Protein AF-A0A9P9GJC4-F1 (afdb_monomer)

Nearest PDB structures (foldseek):
  5ur6-assembly1_A-2  TM=6.004E-01  e=6.185E-03  Arabidopsis thaliana
  8ay9-assembly1_A  TM=5.274E-01  e=1.596E-02  Citrus sinensis
  4gy9-assembly1_A  TM=4.892E-01  e=3.865E-02  Medicago truncatula
  8dhb-assembly1_J  TM=3.626E-01  e=7.529E-01  Homo sapiens
  4dkn-assembly1_A  TM=5.669E-01  e=9.425E+00  Branchiostoma floridae

Foldseek 3Di:
DKDKDKDKDKDKAQAALVLLCVVPVDPQKDWDWDDDPAAKIKIKIWGWDQDPVDHRIIIIMIMIMMIHHNCVCCPPPHDVVVVVVVVVVVVSVVSSVVRVVVVVVVD

pLDDT: mean 85.7, std 7.87, range [53.81, 92.69]

Radius of gyration: 15.8 Å; Cα contacts (8 Å, |Δi|>4): 184; chains: 1; bounding box: 36×25×43 Å

Secondary structure (DSSP, 8-state):
--EEEEEEEEEEESS-HHHHHHTSSS-SEEEEEEEETTTEEEEEEEEEEE-SSSTT-EEEEEEEEEEETTGGGGSTT-HHHHHHHHHHHHHHHHHHHHHHHHHHHT-

Structure (mmCIF, N/CA/C/O backbone):
data_AF-A0A9P9GJC4-F1
#
_entry.id   AF-A0A9P9GJC4-F1
#
loop_
_atom_site.group_PDB
_atom_site.id
_atom_site.type_symbol
_atom_site.label_atom_id
_atom_site.label_alt_id
_atom_site.label_comp_id
_atom_site.label_asym_id
_atom_site.label_entity_id
_atom_site.label_seq_id
_atom_site.pdbx_PDB_ins_code
_atom_site.Cartn_x
_atom_site.Cartn_y
_atom_site.Cartn_z
_atom_site.occupancy
_atom_site.B_iso_or_equiv
_atom_site.auth_seq_id
_atom_site.auth_comp_id
_atom_site.auth_asym_id
_atom_site.auth_atom_id
_atom_site.pdbx_PDB_model_num
ATOM 1 N N . MET A 1 1 ? 13.433 -12.880 -21.734 1.00 53.81 1 MET A N 1
ATOM 2 C CA . MET A 1 1 ? 13.726 -12.807 -20.287 1.00 53.81 1 MET A CA 1
ATOM 3 C C . MET A 1 1 ? 13.771 -11.338 -19.893 1.00 53.81 1 MET A C 1
ATOM 5 O O . MET A 1 1 ? 14.693 -10.652 -20.305 1.00 53.81 1 MET A O 1
ATOM 9 N N . GLY A 1 2 ? 12.731 -10.826 -19.230 1.00 64.06 2 GLY A N 1
ATOM 10 C CA . GLY A 1 2 ? 12.693 -9.446 -18.723 1.00 64.06 2 GLY A CA 1
ATOM 11 C C . GLY A 1 2 ? 13.034 -9.419 -17.235 1.00 64.06 2 GLY A C 1
ATOM 12 O O . GLY A 1 2 ? 12.798 -10.409 -16.546 1.00 64.06 2 GLY A O 1
ATOM 13 N N . GLN A 1 3 ? 13.595 -8.314 -16.748 1.00 80.25 3 GLN A N 1
ATOM 14 C CA . GLN A 1 3 ? 13.851 -8.133 -15.318 1.00 80.25 3 GLN A CA 1
ATOM 15 C C . GLN A 1 3 ? 12.529 -7.946 -14.563 1.00 80.25 3 GLN A C 1
ATOM 17 O O . GLN A 1 3 ? 11.560 -7.440 -15.134 1.00 80.25 3 GLN A O 1
ATOM 22 N N . GLN A 1 4 ? 12.499 -8.337 -13.287 1.00 85.31 4 GLN A N 1
ATOM 23 C CA . GLN A 1 4 ? 11.355 -8.156 -12.394 1.00 85.31 4 GLN A CA 1
ATOM 24 C C . GLN A 1 4 ? 11.819 -7.604 -11.040 1.00 85.31 4 GLN A C 1
ATOM 26 O O . GLN A 1 4 ? 12.921 -7.903 -10.582 1.00 85.31 4 GLN A O 1
ATOM 31 N N . THR A 1 5 ? 10.983 -6.787 -10.409 1.00 87.19 5 THR A N 1
ATOM 32 C CA . THR A 1 5 ? 11.148 -6.323 -9.026 1.00 87.19 5 THR A CA 1
ATOM 33 C C . THR A 1 5 ? 9.780 -6.251 -8.364 1.00 87.19 5 THR A C 1
ATOM 35 O O . THR A 1 5 ? 8.791 -5.945 -9.032 1.00 87.19 5 THR A O 1
ATOM 38 N N . SER A 1 6 ? 9.723 -6.531 -7.066 1.00 87.00 6 SER A N 1
ATOM 39 C CA . SER A 1 6 ? 8.514 -6.389 -6.262 1.00 87.00 6 SER A CA 1
ATOM 40 C C . SER A 1 6 ? 8.803 -5.609 -4.985 1.00 87.00 6 SER A C 1
ATOM 42 O O . SER A 1 6 ? 9.848 -5.794 -4.354 1.00 87.00 6 SER A O 1
ATOM 44 N N . LEU A 1 7 ? 7.875 -4.743 -4.596 1.00 87.06 7 LEU A N 1
ATOM 45 C CA . LEU A 1 7 ? 7.899 -4.026 -3.328 1.00 87.06 7 LEU A CA 1
ATOM 46 C C . LEU A 1 7 ? 6.609 -4.327 -2.571 1.00 87.06 7 LEU A C 1
ATOM 48 O O . LEU A 1 7 ? 5.526 -4.101 -3.098 1.00 87.06 7 LEU A O 1
ATOM 52 N N . VAL A 1 8 ? 6.749 -4.809 -1.339 1.00 88.75 8 VAL A N 1
ATOM 53 C CA . VAL A 1 8 ? 5.637 -5.008 -0.407 1.00 88.75 8 VAL A CA 1
ATOM 54 C C . VAL A 1 8 ? 5.755 -3.954 0.686 1.00 88.75 8 VAL A C 1
ATOM 56 O O . VAL A 1 8 ? 6.835 -3.779 1.255 1.00 88.75 8 VAL A O 1
ATOM 59 N N . VAL A 1 9 ? 4.669 -3.236 0.949 1.00 88.31 9 VAL A N 1
ATOM 60 C CA . VAL A 1 9 ? 4.573 -2.254 2.031 1.00 88.31 9 VAL A CA 1
ATOM 61 C C . VAL A 1 9 ? 3.348 -2.581 2.864 1.00 88.31 9 VAL A C 1
ATOM 63 O O . VAL A 1 9 ? 2.245 -2.662 2.333 1.00 88.31 9 VAL A O 1
ATOM 66 N N . GLU A 1 10 ? 3.548 -2.737 4.166 1.00 90.44 10 GLU A N 1
ATOM 67 C CA . GLU A 1 10 ? 2.471 -2.889 5.140 1.00 90.44 10 GLU A CA 1
ATOM 68 C C . GLU A 1 10 ? 2.336 -1.604 5.955 1.00 90.44 10 GLU A C 1
ATOM 70 O O . GLU A 1 10 ? 3.333 -1.027 6.395 1.00 90.44 10 GLU A O 1
ATOM 75 N N . VAL A 1 11 ? 1.102 -1.160 6.159 1.00 89.00 11 VAL A N 1
ATOM 76 C CA . VAL A 1 11 ? 0.760 0.009 6.964 1.00 89.00 11 VAL A CA 1
ATOM 77 C C . VAL A 1 11 ? -0.310 -0.398 7.958 1.00 89.00 11 VAL A C 1
ATOM 79 O O . VAL A 1 11 ? -1.341 -0.954 7.592 1.00 89.00 11 VAL A O 1
ATOM 82 N N . GLU A 1 12 ? -0.070 -0.089 9.223 1.00 91.38 12 GLU A N 1
ATOM 83 C CA . GLU A 1 12 ? -1.061 -0.268 10.273 1.00 91.38 12 GLU A CA 1
ATOM 84 C C . GLU A 1 12 ? -1.914 1.001 10.386 1.00 91.38 12 GLU A C 1
ATOM 86 O O . GLU A 1 12 ? -1.378 2.104 10.546 1.00 91.38 12 GLU A O 1
ATOM 91 N N . ILE A 1 13 ? -3.233 0.854 10.313 1.00 88.25 13 ILE A N 1
ATOM 92 C CA . ILE A 1 13 ? -4.209 1.940 10.428 1.00 88.25 13 ILE A CA 1
ATOM 93 C C . ILE A 1 13 ? -5.047 1.685 11.678 1.00 88.25 13 ILE A C 1
ATOM 95 O O . ILE A 1 13 ? -5.676 0.632 11.785 1.00 88.25 13 ILE A O 1
ATOM 99 N N . GLU A 1 14 ? -5.092 2.640 12.608 1.00 89.88 14 GLU A N 1
ATOM 100 C CA . GLU A 1 14 ? -5.852 2.526 13.864 1.00 89.88 14 GLU A CA 1
ATOM 101 C C . GLU A 1 14 ? -7.343 2.818 13.643 1.00 89.88 14 GLU A C 1
ATOM 103 O O . GLU A 1 14 ? -7.957 3.666 14.287 1.00 89.88 14 GLU A O 1
ATOM 108 N N . ALA A 1 15 ? -7.929 2.101 12.690 1.00 86.81 15 ALA A N 1
ATOM 109 C CA . ALA A 1 15 ? -9.339 2.158 12.371 1.00 86.81 15 ALA A CA 1
ATOM 110 C C . ALA A 1 15 ? -9.877 0.760 12.037 1.00 86.81 15 ALA A C 1
ATOM 112 O O . ALA A 1 15 ? -9.134 -0.057 11.475 1.00 86.81 15 ALA A O 1
ATOM 113 N N . PRO A 1 16 ? -11.163 0.486 12.329 1.00 86.38 16 PRO A N 1
ATOM 114 C CA . PRO A 1 16 ? -11.821 -0.741 11.897 1.00 86.38 16 PRO A CA 1
ATOM 115 C C . PRO A 1 16 ? -11.795 -0.889 10.374 1.00 86.38 16 PRO A C 1
ATOM 117 O O . PRO A 1 16 ? -11.853 0.102 9.638 1.00 86.38 16 PRO A O 1
ATOM 120 N N . VAL A 1 17 ? -11.751 -2.133 9.895 1.00 85.44 17 VAL A N 1
ATOM 121 C CA . VAL A 1 17 ? -11.637 -2.434 8.458 1.00 85.44 17 VAL A CA 1
ATOM 122 C C . VAL A 1 17 ? -12.834 -1.909 7.670 1.00 85.44 17 VAL A C 1
ATOM 124 O O . VAL A 1 17 ? -12.692 -1.513 6.519 1.00 85.44 17 VAL A O 1
ATOM 127 N N . GLU A 1 18 ? -14.004 -1.826 8.297 1.00 85.12 18 GLU A N 1
ATOM 128 C CA . GLU A 1 18 ? -15.230 -1.285 7.713 1.00 85.12 18 GLU A CA 1
ATOM 129 C C . GLU A 1 18 ? -15.098 0.209 7.397 1.00 85.12 18 GLU A C 1
ATOM 131 O O . GLU A 1 18 ? -15.553 0.658 6.346 1.00 85.12 18 GLU A O 1
ATOM 136 N N . VAL A 1 19 ? -14.426 0.968 8.270 1.00 84.00 19 VAL A N 1
ATOM 137 C CA . VAL A 1 19 ? -14.160 2.398 8.054 1.00 84.00 19 VAL A CA 1
ATOM 138 C C . VAL A 1 19 ? -13.191 2.573 6.893 1.00 84.00 19 VAL A C 1
ATOM 140 O O . VAL A 1 19 ? -13.455 3.359 5.985 1.00 84.00 19 VAL A O 1
ATOM 143 N N . VAL A 1 20 ? -12.104 1.799 6.877 1.00 82.69 20 VAL A N 1
ATOM 144 C CA . VAL A 1 20 ? -11.110 1.853 5.795 1.00 82.69 20 VAL A CA 1
ATOM 145 C C . VAL A 1 20 ? -11.734 1.456 4.453 1.00 82.69 20 VAL A C 1
ATOM 147 O O . VAL A 1 20 ? -11.502 2.133 3.454 1.00 82.69 20 VAL A O 1
ATOM 150 N N . ARG A 1 21 ? -12.583 0.421 4.433 1.00 81.00 21 ARG A N 1
ATOM 151 C CA . ARG A 1 21 ? -13.352 0.016 3.247 1.00 81.00 21 ARG A CA 1
ATOM 152 C C . ARG A 1 21 ? -14.293 1.121 2.779 1.00 81.00 21 ARG A C 1
ATOM 154 O O . ARG A 1 21 ? -14.357 1.376 1.594 1.00 81.00 21 ARG A O 1
ATOM 161 N N . SER A 1 22 ? -14.974 1.840 3.671 1.00 78.75 22 SER A N 1
ATOM 162 C CA . SER A 1 22 ? -15.884 2.920 3.247 1.00 78.75 22 SER A CA 1
ATOM 163 C C . SER A 1 22 ? -15.195 4.065 2.487 1.00 78.75 22 SER A C 1
ATOM 165 O O . SER A 1 22 ? -15.849 4.785 1.740 1.00 78.75 22 SER A O 1
ATOM 167 N N . LEU A 1 23 ? -13.875 4.225 2.640 1.00 77.12 23 LEU A N 1
ATOM 168 C CA . LEU A 1 23 ? -13.086 5.228 1.917 1.00 77.12 23 LEU A CA 1
ATOM 169 C C . LEU A 1 23 ? -12.764 4.827 0.468 1.00 77.12 23 LEU A C 1
ATOM 171 O O . LEU A 1 23 ? -12.297 5.665 -0.307 1.00 77.12 23 LEU A O 1
ATOM 175 N N . ARG A 1 24 ? -12.979 3.563 0.091 1.00 66.31 24 ARG A N 1
ATOM 176 C CA . ARG A 1 24 ? -12.825 3.061 -1.277 1.00 66.31 24 ARG A CA 1
ATOM 177 C C . ARG A 1 24 ? -13.958 2.097 -1.589 1.00 66.31 24 ARG A C 1
ATOM 179 O O . ARG A 1 24 ? -13.989 1.018 -1.024 1.00 66.31 24 ARG A O 1
ATOM 186 N N . ASP A 1 25 ? -14.822 2.451 -2.533 1.00 62.72 25 ASP A N 1
ATOM 187 C CA . ASP A 1 25 ? -15.987 1.667 -2.983 1.00 62.72 25 ASP A CA 1
ATOM 188 C C . ASP A 1 25 ? -15.673 0.269 -3.606 1.00 62.72 25 ASP A C 1
ATOM 190 O O . ASP A 1 25 ? -16.389 -0.179 -4.496 1.00 62.72 25 ASP A O 1
ATOM 194 N N . ASP A 1 26 ? -14.626 -0.446 -3.178 1.00 62.69 26 ASP A N 1
ATOM 195 C CA . ASP A 1 26 ? -14.166 -1.725 -3.737 1.00 62.69 26 ASP A CA 1
ATOM 196 C C . ASP A 1 26 ? -14.045 -2.841 -2.669 1.00 62.69 26 ASP A C 1
ATOM 198 O O . ASP A 1 26 ? -13.807 -2.563 -1.488 1.00 62.69 26 ASP A O 1
ATOM 202 N N . PRO A 1 27 ? -14.206 -4.122 -3.068 1.00 63.72 27 PRO A N 1
ATOM 203 C CA . PRO A 1 27 ? -14.080 -5.280 -2.190 1.00 63.72 27 PRO A CA 1
ATOM 204 C C . PRO A 1 27 ? -12.629 -5.442 -1.707 1.00 63.72 27 PRO A C 1
ATOM 206 O O . PRO A 1 27 ? -11.727 -4.763 -2.179 1.00 63.72 27 PRO A O 1
ATOM 209 N N . ASP A 1 28 ? -12.403 -6.347 -0.753 1.00 66.44 28 ASP A N 1
ATOM 210 C CA . ASP A 1 28 ? -11.176 -6.564 0.051 1.00 66.44 28 ASP A CA 1
ATOM 211 C C . ASP A 1 28 ? -9.809 -6.501 -0.649 1.00 66.44 28 ASP A C 1
ATOM 213 O O . ASP A 1 28 ? -8.772 -6.412 0.020 1.00 66.44 28 ASP A O 1
ATOM 217 N N . VAL A 1 29 ? -9.811 -6.568 -1.975 1.00 74.25 29 VAL A N 1
ATOM 218 C CA . VAL A 1 29 ? -8.659 -6.543 -2.854 1.00 74.25 29 VAL A CA 1
ATOM 219 C C . VAL A 1 29 ? -8.938 -5.591 -4.020 1.00 74.25 29 VAL A C 1
ATOM 221 O O . VAL A 1 29 ? -9.865 -5.808 -4.799 1.00 74.25 29 VAL A O 1
ATOM 224 N N . PHE A 1 30 ? -8.105 -4.560 -4.163 1.00 80.00 30 PHE A N 1
ATOM 225 C CA . PHE A 1 30 ? -8.080 -3.693 -5.339 1.00 80.00 30 PHE A CA 1
ATOM 226 C C . PHE A 1 30 ? -6.804 -3.957 -6.133 1.00 80.00 30 PHE A C 1
ATOM 228 O O . PHE A 1 30 ? -5.696 -3.668 -5.673 1.00 80.00 30 PHE A O 1
ATOM 235 N N . GLU A 1 31 ? -6.969 -4.496 -7.336 1.00 86.69 31 GLU A N 1
ATOM 236 C CA . GLU A 1 31 ? -5.876 -4.859 -8.231 1.00 86.69 31 GLU A CA 1
ATOM 237 C C . GLU A 1 31 ? -6.002 -4.128 -9.562 1.00 86.69 31 GLU A C 1
ATOM 239 O O . GLU A 1 31 ? -7.073 -4.079 -10.170 1.00 86.69 31 GLU A O 1
ATOM 244 N N . TRP A 1 32 ? -4.888 -3.601 -10.063 1.00 87.00 32 TRP A N 1
ATOM 245 C CA . TRP A 1 32 ? -4.824 -3.153 -11.447 1.00 87.00 32 TRP A CA 1
ATOM 246 C C . TRP A 1 32 ? -3.474 -3.447 -12.085 1.00 87.00 32 TRP A C 1
ATOM 248 O O . TRP A 1 32 ? -2.411 -3.427 -11.459 1.00 87.00 32 TRP A O 1
ATOM 258 N N . GLY A 1 33 ? -3.531 -3.683 -13.391 1.00 89.06 33 GLY A N 1
ATOM 259 C CA . GLY A 1 33 ? -2.374 -3.910 -14.234 1.00 89.06 33 GLY A CA 1
ATOM 260 C C . GLY A 1 33 ? -2.304 -2.891 -15.358 1.00 89.06 33 GLY A C 1
ATOM 261 O O . GLY A 1 33 ? -3.314 -2.584 -15.984 1.00 89.06 33 GLY A O 1
ATOM 262 N N . GLY A 1 34 ? -1.111 -2.386 -15.656 1.00 86.75 34 GLY A N 1
ATOM 263 C CA . GLY A 1 34 ? -0.928 -1.449 -16.760 1.00 86.75 34 GLY A CA 1
ATOM 264 C C . GLY A 1 34 ? 0.529 -1.263 -17.148 1.00 86.75 34 GLY A C 1
ATOM 265 O O . GLY A 1 34 ? 1.439 -1.562 -16.374 1.00 86.75 34 GLY A O 1
ATOM 266 N N . GLY A 1 35 ? 0.762 -0.784 -18.366 1.00 87.50 35 GLY A N 1
ATOM 267 C CA . GLY A 1 35 ? 2.104 -0.465 -18.832 1.00 87.50 35 GLY A CA 1
ATOM 268 C C . GLY A 1 35 ? 2.270 -0.530 -20.344 1.00 87.50 35 GLY A C 1
ATOM 269 O O . GLY A 1 35 ? 1.311 -0.634 -21.106 1.00 87.50 35 GLY A O 1
ATOM 270 N N . TRP A 1 36 ? 3.527 -0.472 -20.764 1.00 86.62 36 TRP A N 1
ATOM 271 C CA . TRP A 1 36 ? 3.964 -0.560 -22.149 1.00 86.62 36 TRP A CA 1
ATOM 272 C C . TRP A 1 36 ? 4.790 -1.823 -22.330 1.00 86.62 36 TRP A C 1
ATOM 274 O O . TRP A 1 36 ? 5.993 -1.846 -22.067 1.00 86.62 36 TRP A O 1
ATOM 284 N N . TRP A 1 37 ? 4.151 -2.899 -22.773 1.00 83.12 37 TRP A N 1
ATOM 285 C CA . TRP A 1 37 ? 4.870 -4.119 -23.116 1.00 83.12 37 TRP A CA 1
ATOM 286 C C . TRP A 1 37 ? 5.737 -3.903 -24.373 1.00 83.12 37 TRP A C 1
ATOM 288 O O . TRP A 1 37 ? 5.230 -3.350 -25.348 1.00 83.12 37 TRP A O 1
ATOM 298 N N . PRO A 1 38 ? 7.021 -4.327 -24.398 1.00 88.56 38 PRO A N 1
ATOM 299 C CA . PRO A 1 38 ? 7.759 -5.095 -23.380 1.00 88.56 38 PRO A CA 1
ATOM 300 C C . PRO A 1 38 ? 8.642 -4.248 -22.437 1.00 88.56 38 PRO A C 1
ATOM 302 O O . PRO A 1 38 ? 9.455 -4.788 -21.683 1.00 88.56 38 PRO A O 1
ATOM 305 N N . LEU A 1 39 ? 8.532 -2.922 -22.496 1.00 90.00 39 LEU A N 1
ATOM 306 C CA . LEU A 1 39 ? 9.403 -1.994 -21.775 1.00 90.00 39 LEU A CA 1
ATOM 307 C C . LEU A 1 39 ? 9.148 -2.001 -20.267 1.00 90.00 39 LEU A C 1
ATOM 309 O O . LEU A 1 39 ? 10.098 -2.106 -19.491 1.00 90.00 39 LEU A O 1
ATOM 313 N N . LEU A 1 40 ? 7.886 -1.898 -19.857 1.00 89.06 40 LEU A N 1
ATOM 314 C CA . LEU A 1 40 ? 7.496 -1.800 -18.456 1.00 89.06 40 LEU A CA 1
ATOM 315 C C . LEU A 1 40 ? 6.035 -2.212 -18.285 1.00 89.06 40 LEU A C 1
ATOM 317 O O . LEU A 1 40 ? 5.150 -1.607 -18.873 1.00 89.06 40 LEU A O 1
ATOM 321 N N . MET A 1 41 ? 5.783 -3.210 -17.452 1.00 92.06 41 MET A N 1
ATOM 322 C CA . MET A 1 41 ? 4.459 -3.621 -16.997 1.00 92.06 41 MET A CA 1
ATOM 323 C C . MET A 1 41 ? 4.439 -3.572 -15.475 1.00 92.06 41 MET A C 1
ATOM 325 O O . MET A 1 41 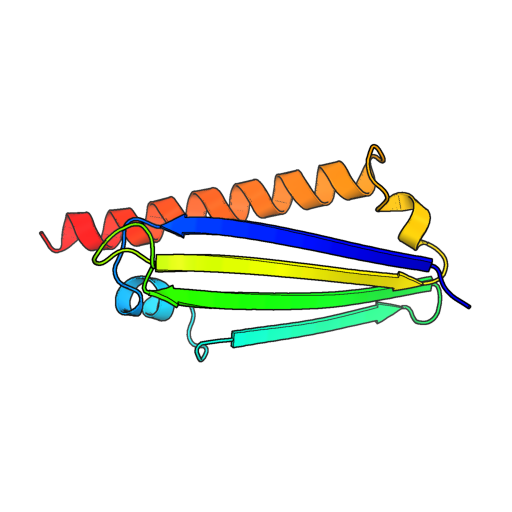? 5.320 -4.157 -14.846 1.00 92.06 41 MET A O 1
ATOM 329 N N . GLY A 1 42 ? 3.438 -2.912 -14.903 1.00 91.00 42 GLY A N 1
ATOM 330 C CA . GLY A 1 42 ? 3.160 -2.912 -13.473 1.00 91.00 42 GLY A CA 1
ATOM 331 C C . GLY A 1 42 ? 1.912 -3.714 -13.142 1.00 91.00 42 GLY A C 1
ATOM 332 O O . GLY A 1 42 ? 0.937 -3.706 -13.896 1.00 91.00 42 GLY A O 1
ATOM 333 N N . GLN A 1 43 ? 1.973 -4.443 -12.036 1.00 91.00 43 GLN A N 1
ATOM 334 C CA . GLN A 1 43 ? 0.834 -5.012 -11.328 1.00 91.00 43 GLN A CA 1
ATOM 335 C C . GLN A 1 43 ? 0.825 -4.388 -9.939 1.00 91.00 43 GLN A C 1
ATOM 337 O O . GLN A 1 43 ? 1.851 -4.400 -9.251 1.00 91.00 43 GLN A O 1
ATOM 342 N N . HIS A 1 44 ? -0.308 -3.820 -9.564 1.00 89.62 44 HIS A N 1
ATOM 343 C CA . HIS A 1 44 ? -0.504 -3.163 -8.287 1.00 89.62 44 HIS A CA 1
ATOM 344 C C . HIS A 1 44 ? -1.651 -3.854 -7.566 1.00 89.62 44 HIS A C 1
ATOM 346 O O . HIS A 1 44 ? -2.716 -4.025 -8.151 1.00 89.62 44 HIS A O 1
ATOM 352 N N . GLU A 1 45 ? -1.423 -4.224 -6.314 1.00 90.00 45 GLU A N 1
ATOM 353 C CA . GLU A 1 45 ? -2.393 -4.899 -5.459 1.00 90.00 45 GLU A CA 1
ATOM 354 C C . GLU A 1 45 ? -2.472 -4.162 -4.124 1.00 90.00 45 GLU A C 1
ATOM 356 O O . GLU A 1 45 ? -1.453 -3.773 -3.542 1.00 90.00 45 GLU A O 1
ATOM 361 N N . PHE A 1 46 ? -3.695 -3.964 -3.650 1.00 89.19 46 PHE A N 1
ATOM 362 C CA . PHE A 1 46 ? -4.013 -3.306 -2.395 1.00 89.19 46 PHE A CA 1
ATOM 363 C C . PHE A 1 46 ? -5.002 -4.166 -1.629 1.00 89.19 46 PHE A C 1
ATOM 365 O O . PHE A 1 46 ? -6.078 -4.462 -2.142 1.00 89.19 46 PHE A O 1
ATOM 372 N N . THR A 1 47 ? -4.654 -4.545 -0.403 1.00 88.81 47 THR A N 1
ATOM 373 C CA . THR A 1 47 ? -5.508 -5.384 0.443 1.00 88.81 47 THR A CA 1
ATOM 374 C C . THR A 1 47 ? -5.656 -4.795 1.835 1.00 88.81 47 THR A C 1
ATOM 376 O O . THR A 1 47 ? -4.724 -4.199 2.377 1.00 88.81 47 THR A O 1
ATOM 379 N N . TRP A 1 48 ? -6.837 -4.972 2.419 1.00 88.06 48 TRP A N 1
ATOM 380 C CA . TRP A 1 48 ? -7.180 -4.461 3.746 1.00 88.06 48 TRP A CA 1
ATOM 381 C C . TRP A 1 48 ? -7.689 -5.620 4.583 1.00 88.06 48 TRP A C 1
ATOM 383 O O . TRP A 1 48 ? -8.652 -6.291 4.207 1.00 88.06 48 TRP A O 1
ATOM 393 N N . ARG A 1 49 ? -7.042 -5.891 5.713 1.00 88.81 49 ARG A N 1
ATOM 394 C CA . ARG A 1 49 ? -7.435 -6.982 6.609 1.00 88.81 49 ARG A CA 1
ATOM 395 C C . ARG A 1 49 ? -7.458 -6.492 8.042 1.00 88.81 49 ARG A C 1
ATOM 397 O O . ARG A 1 49 ? -6.713 -5.584 8.398 1.00 88.81 49 ARG A O 1
ATOM 404 N N . ALA A 1 50 ? -8.292 -7.112 8.872 1.00 88.75 50 ALA A N 1
ATOM 405 C CA . ALA A 1 50 ? -8.222 -6.892 10.310 1.00 88.75 50 ALA A CA 1
ATOM 406 C C . ALA A 1 50 ? -6.794 -7.178 10.797 1.00 88.75 50 ALA A C 1
ATOM 408 O O . ALA A 1 50 ? -6.194 -8.189 10.414 1.00 88.75 50 ALA A O 1
ATOM 409 N N . SER A 1 51 ? -6.246 -6.275 11.604 1.00 88.75 51 SER A N 1
ATOM 410 C CA . SER A 1 51 ? -4.882 -6.419 12.092 1.00 88.75 51 SER A CA 1
ATOM 411 C C . SER A 1 51 ? -4.753 -7.607 13.040 1.00 88.75 51 SER A C 1
ATOM 413 O O . SER A 1 51 ? -5.573 -7.818 13.934 1.00 88.75 51 SER A O 1
ATOM 415 N N . THR A 1 52 ? -3.672 -8.367 12.876 1.00 88.81 52 THR A N 1
ATOM 416 C CA . THR A 1 52 ? -3.279 -9.428 13.813 1.00 88.81 52 THR A CA 1
ATOM 417 C C . THR A 1 52 ? -2.457 -8.899 14.990 1.00 88.81 52 THR A C 1
ATOM 419 O O . THR A 1 52 ? -2.205 -9.642 15.935 1.00 88.81 52 THR A O 1
ATOM 422 N N . LYS A 1 53 ? -1.979 -7.649 14.919 1.00 88.25 53 LYS A N 1
ATOM 423 C CA . LYS A 1 53 ? -1.110 -7.017 15.927 1.00 88.25 53 LYS A CA 1
ATOM 424 C C . LYS A 1 53 ? -1.912 -6.142 16.887 1.00 88.25 53 LYS A C 1
ATOM 426 O O . LYS A 1 53 ? -1.642 -6.152 18.085 1.00 88.25 53 LYS A O 1
ATOM 431 N N . THR A 1 54 ? -2.906 -5.429 16.364 1.00 86.94 54 THR A N 1
ATOM 432 C CA . THR A 1 54 ? -3.665 -4.418 17.100 1.00 86.94 54 THR A CA 1
ATOM 433 C C . THR A 1 54 ? -5.162 -4.720 16.994 1.00 86.94 54 THR A C 1
ATOM 435 O O . THR A 1 54 ? -5.736 -4.598 15.910 1.00 86.94 54 THR A O 1
ATOM 438 N N . PRO A 1 55 ? -5.829 -5.123 18.092 1.00 89.56 55 PRO A N 1
ATOM 439 C CA . PRO A 1 55 ? -7.260 -5.414 18.071 1.00 89.56 55 PRO A CA 1
ATOM 440 C C . PRO A 1 55 ? -8.089 -4.212 17.600 1.00 89.56 55 PRO A C 1
ATOM 442 O O . PRO A 1 55 ? -7.953 -3.113 18.131 1.00 89.56 55 PRO A O 1
ATOM 445 N N . GLY A 1 56 ? -8.964 -4.430 16.615 1.00 86.12 56 GLY A N 1
ATOM 446 C CA . GLY A 1 56 ? -9.833 -3.387 16.052 1.00 86.12 56 GLY A CA 1
ATOM 447 C C . GLY A 1 56 ? -9.161 -2.448 15.042 1.00 86.12 56 GLY A C 1
ATOM 448 O O . GLY A 1 56 ? -9.830 -1.557 14.527 1.00 86.12 56 GLY A O 1
ATOM 449 N N . ALA A 1 57 ? -7.874 -2.645 14.744 1.00 90.69 57 ALA A N 1
ATOM 450 C CA . ALA A 1 57 ? -7.157 -1.919 13.701 1.00 90.69 57 ALA A 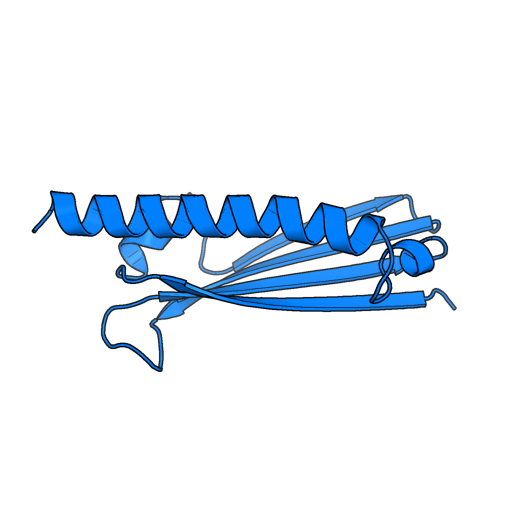CA 1
ATOM 451 C C . ALA A 1 57 ? -7.188 -2.670 12.359 1.00 90.69 57 ALA A C 1
ATOM 453 O O . ALA A 1 57 ? -7.608 -3.830 12.272 1.00 90.69 57 ALA A O 1
ATOM 454 N N . THR A 1 58 ? -6.665 -2.026 11.320 1.00 91.06 58 THR A N 1
ATOM 455 C CA . THR A 1 58 ? -6.552 -2.573 9.966 1.00 91.06 58 THR A CA 1
ATOM 456 C C . THR A 1 58 ? -5.092 -2.641 9.545 1.00 91.06 58 THR A C 1
ATOM 458 O O . THR A 1 58 ? -4.363 -1.655 9.633 1.00 91.06 58 THR A O 1
ATOM 461 N N . THR A 1 59 ? -4.675 -3.792 9.028 1.00 92.31 59 THR A N 1
ATOM 462 C CA . THR A 1 59 ? -3.427 -3.923 8.281 1.00 92.31 59 THR A CA 1
ATOM 463 C C . THR A 1 59 ? -3.732 -3.718 6.805 1.00 92.31 59 THR A C 1
ATOM 465 O O . THR A 1 59 ? -4.469 -4.483 6.178 1.00 92.31 59 THR A O 1
ATOM 468 N N . PHE A 1 60 ? -3.163 -2.653 6.263 1.00 90.25 60 PHE A N 1
ATOM 469 C CA . PHE A 1 60 ? -3.164 -2.355 4.848 1.00 90.25 60 PHE A CA 1
ATOM 470 C C . PHE A 1 60 ? -1.884 -2.884 4.206 1.00 90.25 60 PHE A C 1
ATOM 472 O O . PHE A 1 60 ? -0.787 -2.535 4.642 1.00 90.25 60 PHE A O 1
ATOM 479 N N . THR A 1 61 ? -2.008 -3.672 3.144 1.00 90.81 61 THR A N 1
ATOM 480 C CA . THR A 1 61 ? -0.865 -4.183 2.385 1.00 90.81 61 THR A CA 1
ATOM 481 C C . THR A 1 61 ? -0.934 -3.696 0.944 1.00 90.81 61 THR A C 1
ATOM 483 O O . THR A 1 61 ? -1.932 -3.899 0.254 1.00 90.81 61 THR A O 1
ATOM 486 N N . ARG A 1 62 ? 0.159 -3.088 0.478 1.00 90.69 62 ARG A N 1
ATOM 487 C CA . ARG A 1 62 ? 0.397 -2.739 -0.924 1.00 90.69 62 ARG A CA 1
ATOM 488 C C . ARG A 1 62 ? 1.481 -3.636 -1.499 1.00 90.69 62 ARG A C 1
ATOM 490 O O . ARG A 1 62 ? 2.569 -3.725 -0.928 1.00 90.69 62 ARG A O 1
ATOM 497 N N . ILE A 1 63 ? 1.227 -4.204 -2.670 1.00 90.62 63 ILE A N 1
ATOM 498 C CA . ILE A 1 63 ? 2.221 -4.926 -3.461 1.00 90.62 63 ILE A CA 1
ATOM 499 C C . ILE A 1 63 ? 2.357 -4.237 -4.817 1.00 90.62 63 ILE A C 1
ATOM 501 O O . ILE A 1 63 ? 1.382 -4.020 -5.530 1.00 90.62 63 ILE A O 1
ATOM 505 N N . GLU A 1 64 ? 3.587 -3.895 -5.189 1.00 90.44 64 GLU A N 1
ATOM 506 C CA . GLU A 1 64 ? 3.920 -3.377 -6.514 1.00 90.44 64 GLU A CA 1
ATOM 507 C C . GLU A 1 64 ? 4.898 -4.320 -7.197 1.00 90.44 64 GLU A C 1
ATOM 509 O O . GLU A 1 64 ? 6.047 -4.427 -6.770 1.00 90.44 64 GLU A O 1
ATOM 514 N N . SER A 1 65 ? 4.461 -4.980 -8.267 1.00 90.44 65 SER A N 1
ATOM 515 C CA . SER A 1 65 ? 5.290 -5.871 -9.078 1.00 90.44 65 SER A CA 1
ATOM 516 C C . SER A 1 65 ? 5.521 -5.270 -10.460 1.00 90.44 65 SER A C 1
ATOM 518 O O . SER A 1 65 ? 4.589 -5.108 -11.244 1.00 90.44 65 SER A O 1
ATOM 520 N N . LEU A 1 66 ? 6.775 -4.959 -10.783 1.00 90.25 66 LEU A N 1
ATOM 521 C CA . LEU A 1 66 ? 7.179 -4.387 -12.067 1.00 90.25 66 LEU A CA 1
ATOM 522 C C . LEU A 1 66 ? 7.996 -5.408 -12.860 1.00 90.25 66 LEU A C 1
ATOM 524 O O . LEU A 1 66 ? 8.924 -6.011 -12.320 1.00 90.25 66 LEU A O 1
ATOM 528 N N . ARG A 1 67 ? 7.697 -5.568 -14.153 1.00 91.44 67 ARG A N 1
ATOM 529 C CA . ARG A 1 67 ? 8.454 -6.421 -15.088 1.00 91.44 67 ARG A CA 1
ATOM 530 C C . ARG A 1 67 ? 8.720 -5.720 -16.423 1.00 91.44 67 ARG A C 1
ATOM 532 O O . ARG A 1 67 ? 7.875 -4.964 -16.894 1.00 91.44 67 ARG A O 1
ATOM 539 N N . GLY A 1 68 ? 9.862 -5.985 -17.057 1.00 89.75 68 GLY A N 1
ATOM 540 C CA . GLY A 1 68 ? 10.207 -5.416 -18.368 1.00 89.75 68 GLY A CA 1
ATOM 541 C C . GLY A 1 68 ? 11.674 -5.012 -18.513 1.00 89.75 68 GLY A C 1
ATOM 542 O O . GLY A 1 68 ? 12.495 -5.251 -17.628 1.00 89.75 68 GLY A O 1
ATOM 543 N N . LEU A 1 69 ? 12.008 -4.413 -19.657 1.00 89.25 69 LEU A N 1
ATOM 544 C CA . LEU A 1 69 ? 13.373 -3.979 -19.987 1.00 89.25 69 LEU A CA 1
ATOM 545 C C . LEU A 1 69 ? 13.833 -2.752 -19.182 1.00 89.25 69 LEU A C 1
ATOM 547 O O . LEU A 1 69 ? 15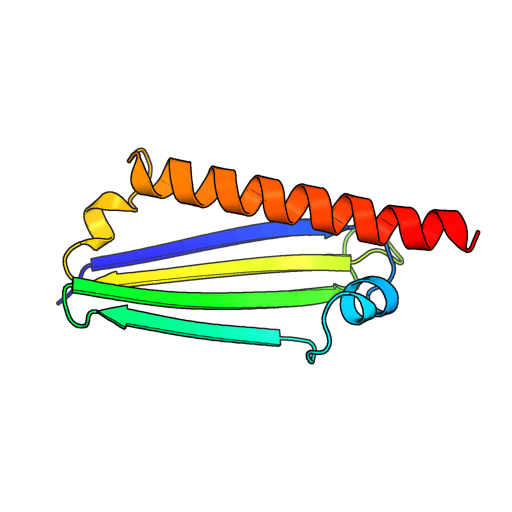.018 -2.625 -18.892 1.00 89.25 69 LEU A O 1
ATOM 551 N N . LEU A 1 70 ? 12.910 -1.866 -18.792 1.00 89.56 70 LEU A N 1
ATOM 552 C CA . LEU A 1 70 ? 13.218 -0.628 -18.061 1.00 89.56 70 LEU A CA 1
ATOM 553 C C . LEU A 1 70 ? 13.115 -0.768 -16.533 1.00 89.56 70 LEU A C 1
ATOM 555 O O . LEU A 1 70 ? 13.318 0.204 -15.806 1.00 89.56 70 LEU A O 1
ATOM 559 N N . VAL A 1 71 ? 12.842 -1.975 -16.025 1.00 88.94 71 VAL A N 1
ATOM 560 C CA . VAL A 1 71 ? 12.695 -2.242 -14.582 1.00 88.94 71 VAL A CA 1
ATOM 561 C C . VAL A 1 71 ? 13.964 -1.954 -13.783 1.00 88.94 71 VAL A C 1
ATOM 563 O O . VAL A 1 71 ? 13.874 -1.667 -12.591 1.00 88.94 71 VAL A O 1
ATOM 566 N N . LEU A 1 72 ? 15.137 -1.945 -14.421 1.00 87.94 72 LEU A N 1
ATOM 567 C CA . LEU A 1 72 ? 16.398 -1.546 -13.791 1.00 87.94 72 LEU A CA 1
ATOM 568 C C . LEU A 1 72 ? 16.293 -0.196 -13.059 1.00 87.94 72 LEU A C 1
ATOM 570 O O . LEU A 1 72 ? 16.845 -0.040 -11.974 1.00 87.94 72 LEU A O 1
ATOM 574 N N . LEU A 1 73 ? 15.527 0.756 -13.603 1.00 88.25 73 LEU A N 1
ATOM 575 C CA . LEU A 1 73 ? 15.348 2.079 -12.997 1.00 88.25 73 LEU A CA 1
ATOM 576 C C . LEU A 1 73 ? 14.564 2.031 -11.669 1.00 88.25 73 LEU A C 1
ATOM 578 O O . LEU A 1 73 ? 14.651 2.965 -10.871 1.00 88.25 73 LEU A O 1
ATOM 582 N N . TRP A 1 74 ? 13.837 0.940 -11.407 1.00 88.31 74 TRP A N 1
ATOM 583 C CA . TRP A 1 74 ? 13.083 0.675 -10.175 1.00 88.31 74 TRP A CA 1
ATOM 584 C C . TRP A 1 74 ? 13.793 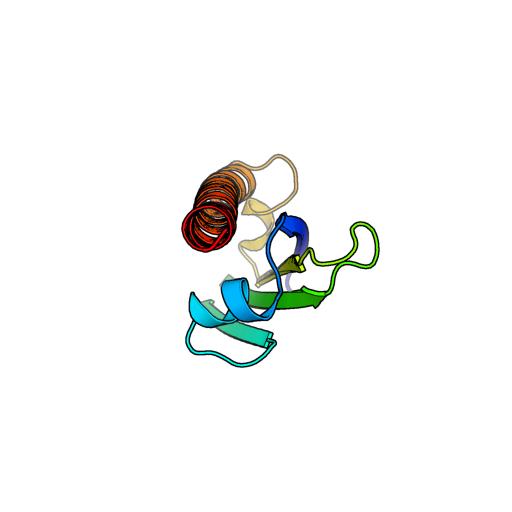-0.288 -9.206 1.00 88.31 74 TRP A C 1
ATOM 586 O O . TRP A 1 74 ? 13.210 -0.719 -8.205 1.00 88.31 74 TRP A O 1
ATOM 596 N N . GLN A 1 75 ? 15.062 -0.619 -9.452 1.00 86.38 75 GLN A N 1
ATOM 597 C CA . GLN A 1 75 ? 15.871 -1.398 -8.512 1.00 86.38 75 GLN A CA 1
ATOM 598 C C . GLN A 1 75 ? 16.179 -0.602 -7.224 1.00 86.38 75 GLN A C 1
ATOM 600 O O . GLN A 1 75 ? 16.103 0.634 -7.220 1.00 86.38 75 GLN A O 1
ATOM 605 N N . PRO A 1 76 ? 16.497 -1.276 -6.096 1.00 82.50 76 PRO A N 1
ATOM 606 C CA . PRO A 1 76 ? 16.902 -0.602 -4.861 1.00 82.50 76 PRO A CA 1
ATOM 607 C C . PRO A 1 76 ? 17.996 0.447 -5.111 1.00 82.50 76 PRO A C 1
ATOM 609 O O . PRO A 1 76 ? 18.959 0.190 -5.825 1.00 82.50 76 PRO A O 1
ATOM 612 N N . GLY A 1 77 ? 17.847 1.640 -4.531 1.00 83.38 77 GLY A N 1
ATOM 613 C CA . GLY A 1 77 ? 18.832 2.722 -4.640 1.00 83.38 77 GLY A CA 1
ATOM 614 C C . GLY A 1 77 ? 18.631 3.693 -5.809 1.00 83.38 77 GLY A C 1
ATOM 615 O O . GLY A 1 77 ? 19.129 4.815 -5.719 1.00 83.38 77 GLY A O 1
ATOM 616 N N . TRP A 1 78 ? 17.850 3.333 -6.831 1.00 86.94 78 TRP A N 1
ATOM 617 C CA . TRP A 1 78 ? 17.606 4.173 -8.009 1.00 86.94 78 TRP A CA 1
ATOM 618 C C . TRP A 1 78 ? 16.517 5.231 -7.790 1.00 86.94 78 TRP A C 1
ATOM 620 O O . TRP A 1 78 ? 15.604 5.069 -6.976 1.00 86.94 78 TRP A O 1
ATOM 630 N N . PHE A 1 79 ? 16.605 6.337 -8.536 1.00 88.19 79 PHE A N 1
ATOM 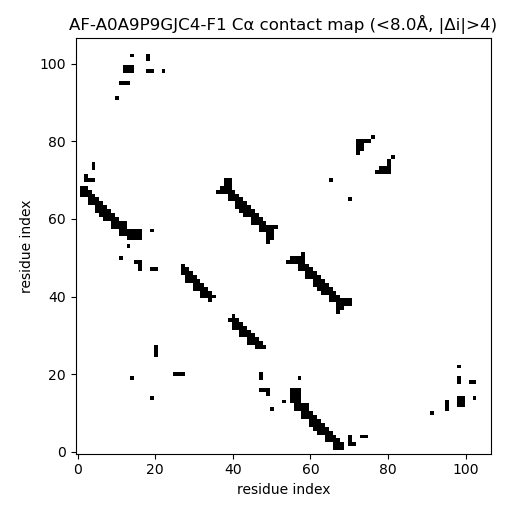631 C CA . PHE A 1 79 ? 15.755 7.512 -8.325 1.00 88.19 79 PHE A CA 1
ATOM 632 C C . PHE A 1 79 ? 14.268 7.267 -8.634 1.00 88.19 79 PHE A C 1
ATOM 634 O O . PHE A 1 79 ? 13.423 7.801 -7.918 1.00 88.19 79 PHE A O 1
ATOM 641 N N . MET A 1 80 ? 13.929 6.444 -9.641 1.00 86.69 80 MET A N 1
ATOM 642 C CA . MET A 1 80 ? 12.521 6.162 -9.967 1.00 86.69 80 MET A CA 1
ATOM 643 C C . MET A 1 80 ? 11.848 5.382 -8.841 1.00 86.69 80 MET A C 1
ATOM 645 O O . MET A 1 80 ? 10.755 5.758 -8.425 1.00 86.69 80 MET A O 1
ATOM 649 N N . ARG A 1 81 ? 12.534 4.384 -8.260 1.00 86.44 81 ARG A N 1
ATOM 650 C CA . ARG A 1 81 ? 12.039 3.675 -7.070 1.00 86.44 81 ARG A CA 1
ATOM 651 C C . ARG A 1 81 ? 11.781 4.636 -5.912 1.00 86.44 81 ARG A C 1
ATOM 653 O O . ARG A 1 81 ? 10.701 4.593 -5.335 1.00 86.44 81 ARG A O 1
ATOM 660 N N . ARG A 1 82 ? 12.740 5.516 -5.598 1.00 87.56 82 ARG A N 1
ATOM 661 C CA . ARG A 1 82 ? 12.590 6.500 -4.508 1.00 87.56 82 ARG A CA 1
ATOM 662 C C . ARG A 1 82 ? 11.403 7.429 -4.746 1.00 87.56 82 ARG A C 1
ATOM 664 O O . ARG A 1 82 ? 10.626 7.668 -3.833 1.00 87.56 82 ARG A O 1
ATOM 671 N N . ARG A 1 83 ? 11.236 7.929 -5.974 1.00 87.44 83 ARG A N 1
ATOM 672 C CA . ARG A 1 83 ? 10.120 8.813 -6.331 1.00 87.44 83 ARG A CA 1
ATOM 673 C C . ARG A 1 83 ? 8.772 8.109 -6.182 1.00 87.44 83 ARG A C 1
ATOM 675 O O . ARG A 1 83 ? 7.867 8.678 -5.585 1.00 87.44 83 ARG A O 1
ATOM 682 N N . THR A 1 84 ? 8.655 6.880 -6.688 1.00 85.62 84 THR A N 1
ATOM 683 C CA . THR A 1 84 ? 7.447 6.060 -6.528 1.00 85.62 84 THR A CA 1
ATOM 684 C C . THR A 1 84 ? 7.143 5.816 -5.048 1.00 85.62 84 THR A C 1
ATOM 686 O O . THR A 1 84 ? 6.008 6.016 -4.629 1.00 85.62 84 THR A O 1
ATOM 689 N N . GLN A 1 85 ? 8.158 5.478 -4.246 1.00 87.44 85 GLN A N 1
ATOM 690 C CA . GLN A 1 85 ? 8.012 5.303 -2.798 1.00 87.44 85 GLN A CA 1
ATOM 691 C C . GLN A 1 85 ? 7.477 6.569 -2.123 1.00 87.44 85 GLN A C 1
ATOM 693 O O . GLN A 1 85 ? 6.439 6.491 -1.487 1.00 87.44 85 GLN A O 1
ATOM 698 N N . VAL A 1 86 ? 8.079 7.740 -2.364 1.00 89.19 86 VAL A N 1
ATOM 699 C CA . VAL A 1 86 ? 7.619 9.016 -1.779 1.00 89.19 86 VAL A CA 1
ATOM 700 C C . VAL A 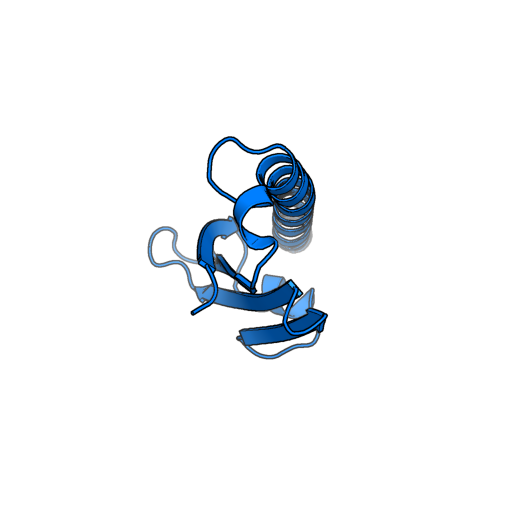1 86 ? 6.153 9.313 -2.109 1.00 89.19 86 VAL A C 1
ATOM 702 O O . VAL A 1 86 ? 5.393 9.710 -1.228 1.00 89.19 86 VAL A O 1
ATOM 705 N N . CYS A 1 87 ? 5.733 9.115 -3.363 1.00 87.25 87 CYS A N 1
ATOM 706 C CA . CYS A 1 87 ? 4.340 9.337 -3.753 1.00 87.25 87 CYS A CA 1
ATOM 707 C C . CYS A 1 87 ? 3.381 8.402 -3.008 1.00 87.25 87 CYS A C 1
ATOM 709 O O . CYS A 1 87 ? 2.331 8.846 -2.543 1.00 87.25 87 CYS A O 1
ATOM 711 N N . PHE A 1 88 ? 3.730 7.122 -2.878 1.00 88.62 88 PHE A N 1
ATOM 712 C CA . PHE A 1 88 ? 2.862 6.202 -2.161 1.00 88.62 88 PHE A CA 1
ATOM 713 C C . PHE A 1 88 ? 2.923 6.354 -0.642 1.00 88.62 88 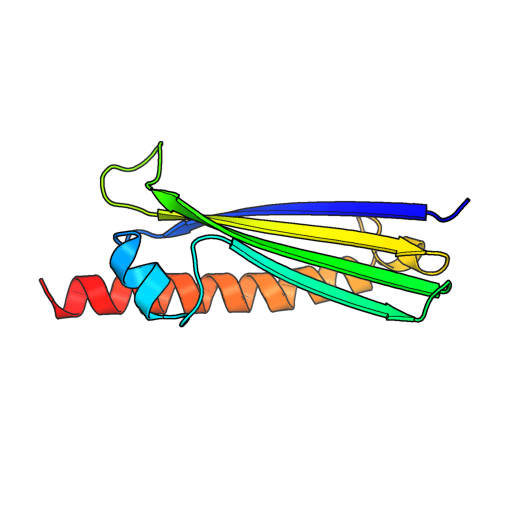PHE A C 1
ATOM 715 O O . PHE A 1 88 ? 1.903 6.150 0.004 1.00 88.62 88 PHE A O 1
ATOM 722 N N . ASP A 1 89 ? 4.060 6.735 -0.069 1.00 90.50 89 ASP A N 1
ATOM 723 C CA . ASP A 1 89 ? 4.173 7.010 1.364 1.00 90.50 89 ASP A CA 1
ATOM 724 C C . ASP A 1 89 ? 3.262 8.185 1.749 1.00 90.50 89 ASP A C 1
ATOM 726 O O . ASP A 1 89 ? 2.559 8.124 2.757 1.00 90.50 89 ASP A O 1
ATOM 730 N N . ALA A 1 90 ? 3.179 9.213 0.895 1.00 90.56 90 ALA A N 1
ATOM 731 C CA . ALA A 1 90 ? 2.217 10.301 1.058 1.00 90.56 90 ALA A CA 1
ATOM 732 C C . ALA A 1 90 ? 0.760 9.808 0.965 1.00 90.56 90 ALA A C 1
ATOM 734 O O . ALA A 1 90 ? -0.056 10.153 1.818 1.00 90.56 90 ALA A O 1
ATOM 735 N N . PHE A 1 91 ? 0.436 8.960 -0.020 1.00 88.94 91 PHE A N 1
ATOM 736 C CA . PHE A 1 91 ? -0.897 8.351 -0.137 1.00 88.94 91 PHE A CA 1
ATOM 737 C C . PHE A 1 91 ? -1.266 7.531 1.111 1.00 88.94 91 PHE A C 1
ATOM 739 O O . PHE A 1 91 ? -2.363 7.675 1.645 1.00 88.94 91 PHE A O 1
ATOM 746 N N . HIS A 1 92 ? -0.339 6.711 1.609 1.00 89.69 92 HIS A N 1
ATOM 747 C CA . HIS A 1 92 ? -0.522 5.900 2.812 1.00 89.69 92 HIS A CA 1
ATOM 748 C C . HIS A 1 92 ? -0.757 6.765 4.052 1.00 89.69 92 HIS A C 1
ATOM 750 O O . HIS A 1 92 ? -1.639 6.467 4.855 1.00 89.69 92 HIS A O 1
ATOM 756 N N . SER A 1 93 ? 0.022 7.840 4.196 1.00 91.62 93 SER A N 1
ATOM 757 C CA . SER A 1 93 ? -0.091 8.775 5.314 1.00 91.62 93 SER A CA 1
ATOM 758 C C . SER A 1 93 ? -1.456 9.458 5.345 1.00 91.62 93 SER A C 1
ATOM 760 O O . SER A 1 93 ? -2.090 9.510 6.397 1.00 91.62 93 SER A O 1
ATOM 762 N N . GLU A 1 94 ? -1.929 9.967 4.206 1.00 91.88 94 GLU A N 1
ATOM 763 C CA . GLU A 1 94 ? -3.235 10.631 4.139 1.00 91.88 94 GLU A CA 1
ATOM 764 C C . GLU A 1 94 ? -4.387 9.643 4.342 1.00 91.88 94 GLU A C 1
ATOM 766 O O . GLU A 1 94 ? -5.335 9.954 5.058 1.00 91.88 94 GLU A O 1
ATOM 771 N N . LEU A 1 95 ? -4.280 8.424 3.805 1.00 89.06 95 LEU A N 1
ATOM 772 C CA . LEU A 1 95 ? -5.283 7.386 4.029 1.00 89.06 95 LEU A CA 1
ATOM 773 C C . LEU A 1 95 ? -5.404 7.007 5.510 1.00 89.06 95 LEU A C 1
ATOM 775 O O . LEU A 1 95 ? -6.513 6.940 6.039 1.00 89.06 95 LEU A O 1
ATOM 779 N N . LYS A 1 96 ? -4.269 6.776 6.180 1.00 92.00 96 LYS A N 1
ATOM 780 C CA . LYS A 1 96 ? -4.231 6.468 7.615 1.00 92.00 96 LYS A CA 1
ATOM 781 C C . LYS A 1 96 ? -4.877 7.592 8.421 1.00 92.00 96 LYS A C 1
ATOM 783 O O . LYS A 1 96 ? -5.775 7.344 9.219 1.00 92.00 96 LYS A O 1
ATOM 788 N N . LYS A 1 97 ? -4.460 8.830 8.153 1.00 92.69 97 LYS A N 1
ATOM 789 C CA . LYS A 1 97 ? -4.964 10.031 8.822 1.00 92.69 97 LYS A CA 1
ATOM 790 C C . LYS A 1 97 ? -6.472 10.202 8.651 1.00 92.69 97 LYS A C 1
ATOM 792 O O . LYS A 1 97 ? -7.154 10.541 9.613 1.00 92.69 97 LYS A O 1
ATOM 797 N N . GLU A 1 98 ? -6.991 9.976 7.450 1.00 90.94 98 GLU A N 1
ATOM 798 C CA . GLU A 1 98 ? -8.419 10.106 7.174 1.00 90.94 98 GLU A CA 1
ATOM 799 C C . GLU A 1 98 ? -9.241 9.013 7.868 1.00 90.94 98 GLU A C 1
ATOM 801 O O . GLU A 1 98 ? -10.238 9.315 8.525 1.00 90.94 98 GLU A O 1
ATOM 806 N N . ALA A 1 99 ? -8.792 7.758 7.797 1.00 89.69 99 ALA A N 1
ATOM 807 C CA . ALA A 1 99 ? -9.461 6.646 8.467 1.00 89.69 99 ALA A CA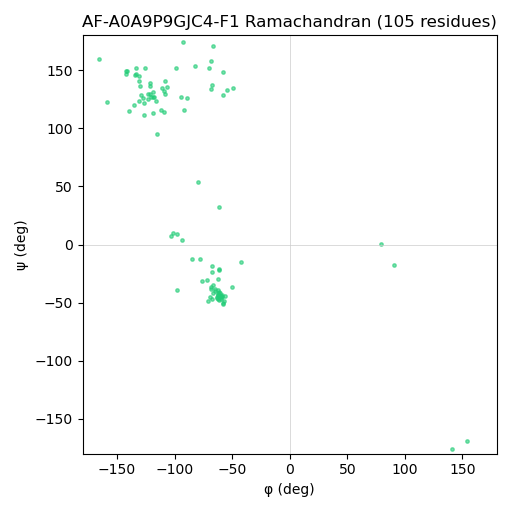 1
ATOM 808 C C . ALA A 1 99 ? -9.513 6.840 9.992 1.00 89.69 99 ALA A C 1
ATOM 810 O O . ALA A 1 99 ? -10.559 6.656 10.614 1.00 89.69 99 ALA A O 1
ATOM 811 N N . GLU A 1 100 ? -8.405 7.271 10.594 1.00 92.00 100 GLU A N 1
ATOM 812 C CA . GLU A 1 100 ? -8.321 7.538 12.033 1.00 92.00 100 GLU A CA 1
ATOM 813 C C . GLU A 1 100 ? -9.162 8.756 12.440 1.00 92.00 100 GLU A C 1
ATOM 815 O O . GLU A 1 100 ? -9.821 8.739 13.482 1.00 92.00 100 GLU A O 1
ATOM 820 N N . ARG A 1 101 ? -9.223 9.792 11.592 1.00 92.31 101 ARG A N 1
ATOM 821 C CA . ARG A 1 101 ? -10.091 10.960 11.806 1.00 92.31 101 ARG A CA 1
ATOM 822 C C . ARG A 1 101 ? -11.562 10.565 11.893 1.00 92.31 101 ARG A C 1
ATOM 824 O O . ARG A 1 101 ? -12.258 11.055 12.780 1.00 92.31 101 ARG A O 1
ATOM 831 N N . ILE A 1 102 ? -12.032 9.699 10.994 1.00 87.94 102 ILE A N 1
ATOM 832 C CA . ILE A 1 102 ? -13.420 9.218 10.994 1.00 87.94 102 ILE A CA 1
ATOM 833 C C . ILE A 1 102 ? -13.729 8.505 12.311 1.00 87.94 102 ILE A C 1
ATOM 835 O O . ILE A 1 102 ? -14.724 8.817 12.956 1.00 87.94 102 ILE A O 1
ATOM 839 N N . VAL A 1 103 ? -12.848 7.613 12.766 1.00 86.69 103 VAL A N 1
ATOM 840 C CA . VAL A 1 103 ? -13.040 6.894 14.037 1.00 86.69 103 VAL A CA 1
ATOM 841 C C . VAL A 1 103 ? -13.122 7.845 15.228 1.00 86.69 103 VAL A C 1
ATOM 843 O O . VAL A 1 103 ? -13.968 7.654 16.100 1.00 86.69 103 VAL A O 1
ATOM 846 N N . ILE A 1 104 ? -12.276 8.878 15.264 1.00 84.06 104 ILE A N 1
ATOM 847 C CA . ILE A 1 104 ? -12.311 9.896 16.322 1.00 84.06 104 ILE A CA 1
ATOM 848 C C . ILE A 1 104 ? -13.616 10.699 16.272 1.00 84.06 104 ILE A C 1
ATOM 850 O O . ILE A 1 104 ? -14.179 10.989 17.319 1.00 84.06 104 ILE A O 1
ATOM 854 N N . ALA A 1 105 ? -14.111 11.048 15.082 1.00 78.94 105 ALA A N 1
ATOM 855 C CA . ALA A 1 105 ? -15.330 11.843 14.928 1.00 78.94 105 ALA A CA 1
ATOM 856 C C . ALA A 1 105 ? -16.610 11.112 15.380 1.00 78.94 105 ALA A C 1
ATOM 858 O O . ALA A 1 105 ? -17.597 11.770 15.702 1.00 78.94 105 ALA A O 1
ATOM 859 N N . TYR A 1 106 ? -16.596 9.775 15.398 1.00 64.50 106 TYR 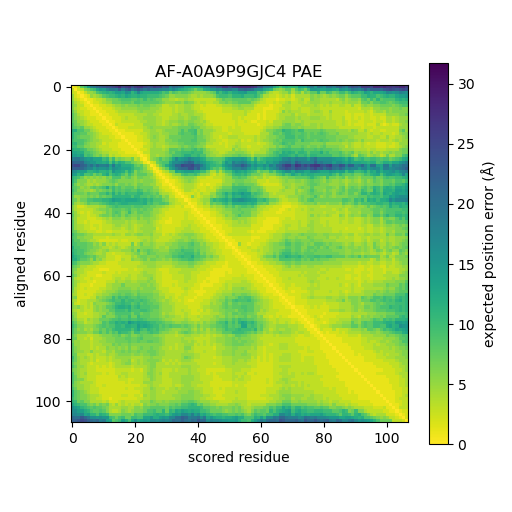A N 1
ATOM 860 C CA . TYR A 1 106 ? -17.716 8.935 15.842 1.00 64.50 106 TYR A CA 1
ATOM 861 C C . TYR A 1 106 ? -17.524 8.338 17.253 1.00 64.50 106 TYR A C 1
ATOM 863 O O . TYR A 1 106 ? -18.330 7.502 17.669 1.00 64.50 106 TYR A O 1
ATOM 871 N N . ARG A 1 107 ? -16.477 8.751 17.982 1.00 57.31 107 ARG A N 1
ATOM 872 C CA . ARG A 1 107 ? -16.264 8.453 19.410 1.00 57.31 107 ARG A CA 1
ATOM 873 C C . ARG A 1 107 ? -16.835 9.553 20.297 1.00 57.31 107 ARG A C 1
ATOM 875 O O . ARG A 1 107 ? -17.349 9.184 21.375 1.00 57.31 107 ARG A O 1
#

Sequence (107 aa):
MGQQTSLVVEVEIEAPVEVVRSLRDDPDVFEWGGGWWPLLMGQHEFTWRASTKTPGATTFTRIESLRGLLVLLWQPGWFMRRRTQVCFDAFHSELKKEAERIVIAYR

Mean predicted aligned error: 5.7 Å

Solvent-accessible surface area (backbone atoms only — not comparable to full-atom values): 5855 Å² total; per-residue (Å²): 140,63,48,72,51,74,48,79,49,77,45,82,27,81,22,43,49,69,57,55,40,72,78,41,102,61,64,69,60,51,72,53,73,53,72,47,84,70,43,36,35,38,38,39,39,38,37,62,40,72,31,92,87,43,89,66,16,17,34,35,38,40,38,42,39,36,34,13,71,58,36,71,48,54,36,92,93,31,68,56,33,53,52,53,47,54,56,48,53,52,52,52,50,53,51,38,52,51,36,33,48,53,53,60,76,76,105

Organism: Fusarium redolens (NCBI:txid48865)